Protein AF-A0A7X7T6L0-F1 (afdb_monomer)

Foldseek 3Di:
DVVLVVQLVVLLVPADPLLSQLCCCCPVVVDDLVVSCVVVVHDSVVSVVSPVVSVVSSCVSCVVVCVVPHDDDDD

Nearest PDB structures (foldseek):
  2h27-assembly2_D  TM=9.387E-01  e=8.392E-04  Escherichia coli K-12
  3hug-assembly6_K  TM=9.041E-01  e=1.787E-03  Mycobacterium tuberculosis H37Rv
  3hug-assembly4_M  TM=8.991E-01  e=1.894E-03  Mycobacterium tuberculosis H37Rv
  3hug-assembly6_A  TM=9.149E-01  e=2.390E-03  Mycobacterium tuberculosis H37Rv
  3hug-assembly1_C  TM=8.762E-01  e=2.685E-03  Mycobacterium tuberculosis H37Rv

Structure (mmCIF, N/CA/C/O backbone):
data_AF-A0A7X7T6L0-F1
#
_entry.id   AF-A0A7X7T6L0-F1
#
loop_
_atom_site.group_PDB
_atom_site.id
_atom_site.type_symbol
_atom_site.label_atom_id
_atom_site.label_alt_id
_atom_site.label_comp_id
_atom_site.label_asym_id
_atom_site.label_entity_id
_atom_site.label_seq_id
_atom_site.pdbx_PDB_ins_code
_atom_site.Cartn_x
_atom_site.Cartn_y
_atom_site.Cartn_z
_atom_site.occupancy
_atom_site.B_iso_or_equiv
_atom_site.auth_seq_id
_atom_site.auth_comp_id
_atom_site.auth_asym_id
_atom_site.auth_atom_id
_atom_site.pdbx_PDB_model_num
ATOM 1 N N . SER A 1 1 ? -18.354 -2.516 12.087 1.00 75.25 1 SER A N 1
ATOM 2 C CA . SER A 1 1 ? -18.994 -1.241 12.485 1.00 75.25 1 SER A CA 1
ATOM 3 C C . SER A 1 1 ? -18.886 -0.209 11.358 1.00 75.25 1 SER A C 1
ATOM 5 O O . SER A 1 1 ? -17.984 -0.313 10.528 1.00 75.25 1 SER A O 1
ATOM 7 N N . ALA A 1 2 ? -19.794 0.777 11.283 1.00 87.19 2 ALA A N 1
ATOM 8 C CA . ALA A 1 2 ? -19.730 1.848 10.275 1.00 87.19 2 ALA A CA 1
ATOM 9 C C . ALA A 1 2 ? -18.468 2.726 10.422 1.00 87.19 2 ALA A C 1
ATOM 11 O O . ALA A 1 2 ? -17.839 3.058 9.420 1.00 87.19 2 ALA A O 1
ATOM 12 N N . GLN A 1 3 ? -18.045 2.987 11.665 1.00 89.88 3 GLN A N 1
ATOM 13 C CA . GLN A 1 3 ? -16.848 3.768 11.998 1.00 89.88 3 GLN A CA 1
ATOM 14 C C . GLN A 1 3 ? -15.540 3.146 11.480 1.00 89.88 3 GLN A C 1
ATOM 16 O O . GLN A 1 3 ? -14.671 3.850 10.968 1.00 89.88 3 GLN A O 1
ATOM 21 N N . LEU A 1 4 ? -15.389 1.819 11.583 1.00 90.00 4 LEU A N 1
ATOM 22 C CA . LEU A 1 4 ? -14.212 1.132 11.043 1.00 90.00 4 LEU A CA 1
ATOM 23 C C . LEU A 1 4 ? -14.148 1.284 9.519 1.00 90.00 4 LEU A C 1
ATOM 25 O O . LEU A 1 4 ? -13.090 1.590 8.979 1.00 90.00 4 LEU A O 1
ATOM 29 N N . ARG A 1 5 ? -15.283 1.119 8.827 1.00 90.88 5 ARG A N 1
ATOM 30 C CA . ARG A 1 5 ? -15.350 1.251 7.363 1.00 90.88 5 ARG A CA 1
ATOM 31 C C . ARG A 1 5 ? -15.009 2.666 6.897 1.00 90.88 5 ARG A C 1
ATOM 33 O O . ARG A 1 5 ? -14.230 2.812 5.958 1.00 90.88 5 ARG A O 1
ATOM 40 N N . SER A 1 6 ? -15.556 3.697 7.546 1.00 93.50 6 SER A N 1
ATOM 41 C CA . SER A 1 6 ? -15.245 5.091 7.198 1.00 93.50 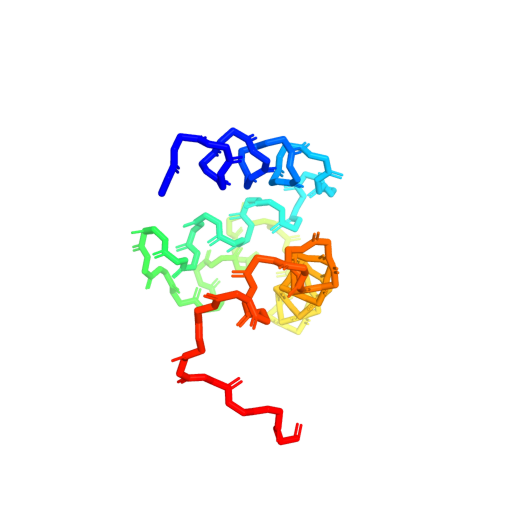6 SER A CA 1
ATOM 42 C C . SER A 1 6 ? -13.769 5.416 7.442 1.00 93.50 6 SER A C 1
ATOM 44 O O . SER A 1 6 ? -13.120 5.982 6.562 1.00 93.50 6 SER A O 1
ATOM 46 N N . THR A 1 7 ? -13.217 4.977 8.579 1.00 93.44 7 THR A N 1
ATOM 47 C CA . THR A 1 7 ? -11.799 5.179 8.908 1.00 93.44 7 THR A CA 1
ATOM 48 C C . THR A 1 7 ? -10.893 4.447 7.922 1.00 93.44 7 THR A C 1
ATOM 50 O O . THR A 1 7 ? -9.978 5.052 7.375 1.00 93.44 7 THR A O 1
ATOM 53 N N . LEU A 1 8 ? -11.178 3.177 7.617 1.00 92.50 8 LEU A N 1
ATOM 54 C CA . LEU A 1 8 ? -10.433 2.397 6.627 1.00 92.50 8 LEU A CA 1
ATOM 55 C C . LEU A 1 8 ? -10.411 3.101 5.266 1.00 92.50 8 LEU A C 1
ATOM 57 O O . LEU A 1 8 ? -9.347 3.241 4.668 1.00 92.50 8 LEU A O 1
ATOM 61 N N . ARG A 1 9 ? -11.565 3.586 4.791 1.00 93.75 9 ARG A N 1
ATOM 62 C CA . ARG A 1 9 ? -11.655 4.284 3.502 1.00 93.75 9 ARG A CA 1
ATOM 63 C C . ARG A 1 9 ? -10.821 5.566 3.485 1.00 93.75 9 ARG A C 1
ATOM 65 O O . ARG A 1 9 ? -10.124 5.816 2.505 1.00 93.75 9 ARG A O 1
ATOM 72 N N . SER A 1 10 ? -10.853 6.339 4.571 1.00 95.62 10 SER A N 1
ATOM 73 C CA . SER A 1 10 ? -10.024 7.540 4.732 1.00 95.62 10 SER A CA 1
ATOM 74 C C . SER A 1 10 ? -8.529 7.209 4.727 1.00 95.62 10 SER A C 1
ATOM 76 O O . SER A 1 10 ? -7.748 7.868 4.046 1.00 95.62 10 SER A O 1
ATOM 78 N N . GLU A 1 11 ? -8.119 6.166 5.449 1.00 95.88 11 GLU A N 1
ATOM 79 C CA . GLU A 1 11 ? -6.709 5.776 5.537 1.00 95.88 11 GLU A CA 1
ATOM 80 C C . GLU A 1 11 ? -6.174 5.216 4.215 1.00 95.88 11 GLU A C 1
ATOM 82 O O . GLU A 1 11 ? -5.050 5.541 3.835 1.00 95.88 11 GLU A O 1
ATOM 87 N N . ILE A 1 12 ? -6.981 4.444 3.475 1.00 95.06 12 ILE A N 1
ATOM 88 C CA . ILE A 1 12 ? -6.644 3.992 2.115 1.00 95.06 12 ILE A CA 1
ATOM 89 C C . ILE A 1 12 ? -6.500 5.192 1.173 1.00 95.06 12 ILE A C 1
ATOM 91 O O . ILE A 1 12 ? -5.560 5.238 0.379 1.00 95.06 12 ILE A O 1
ATOM 95 N N . ALA A 1 13 ? -7.403 6.175 1.257 1.00 95.69 13 ALA A N 1
ATOM 96 C CA . ALA A 1 13 ? -7.337 7.378 0.431 1.00 95.69 13 ALA A CA 1
ATOM 97 C C . ALA A 1 13 ? -6.077 8.217 0.709 1.00 95.69 13 ALA A C 1
ATOM 99 O O . ALA A 1 13 ? -5.543 8.812 -0.222 1.00 95.69 13 ALA A O 1
ATOM 100 N N . ALA A 1 14 ? -5.584 8.209 1.952 1.00 96.38 14 ALA A N 1
ATOM 101 C CA . ALA A 1 14 ? -4.393 8.936 2.390 1.00 96.38 14 ALA A CA 1
ATOM 102 C C . ALA A 1 14 ? -3.056 8.222 2.097 1.00 96.38 14 ALA A C 1
ATOM 104 O O . ALA A 1 14 ? -1.992 8.743 2.449 1.00 96.38 14 ALA A O 1
ATOM 105 N N . LEU A 1 15 ? -3.077 7.023 1.507 1.00 97.25 15 LEU A N 1
ATOM 106 C CA . LEU A 1 15 ? -1.865 6.352 1.037 1.00 97.25 15 LEU A CA 1
ATOM 107 C C . LEU A 1 15 ? -1.286 7.059 -0.191 1.00 97.25 15 LEU A C 1
ATOM 109 O O . LEU A 1 15 ? -2.014 7.655 -0.985 1.00 97.25 15 LEU A O 1
ATOM 113 N N . ALA A 1 16 ? 0.027 6.920 -0.389 1.00 97.25 16 ALA A N 1
ATOM 114 C CA . ALA A 1 16 ? 0.642 7.351 -1.639 1.00 97.25 16 ALA A CA 1
ATOM 115 C C . ALA A 1 16 ? -0.009 6.604 -2.825 1.00 97.25 16 ALA A C 1
ATOM 117 O O . ALA A 1 16 ? -0.300 5.410 -2.680 1.00 97.25 16 ALA A O 1
ATOM 118 N N . PRO A 1 17 ? -0.206 7.248 -3.993 1.00 97.38 17 PRO A N 1
ATOM 119 C CA . PRO A 1 17 ? -0.961 6.670 -5.108 1.00 97.38 17 PRO A CA 1
ATOM 120 C C . PRO A 1 17 ? -0.532 5.246 -5.479 1.00 97.38 17 PRO A C 1
ATOM 122 O O . PRO A 1 17 ? -1.370 4.347 -5.523 1.00 97.38 17 PRO A O 1
ATOM 125 N N . ASN A 1 18 ? 0.776 5.005 -5.611 1.00 97.81 18 ASN A N 1
ATOM 126 C CA . ASN A 1 18 ? 1.299 3.686 -5.984 1.00 97.81 18 ASN A CA 1
ATOM 127 C C . ASN A 1 18 ? 1.142 2.644 -4.865 1.00 97.81 18 ASN A C 1
ATOM 129 O O . ASN A 1 18 ? 0.965 1.466 -5.150 1.00 97.81 18 ASN A O 1
ATOM 133 N N . GLN A 1 19 ? 1.151 3.049 -3.589 1.00 98.31 19 GLN A N 1
ATOM 134 C CA . GLN A 1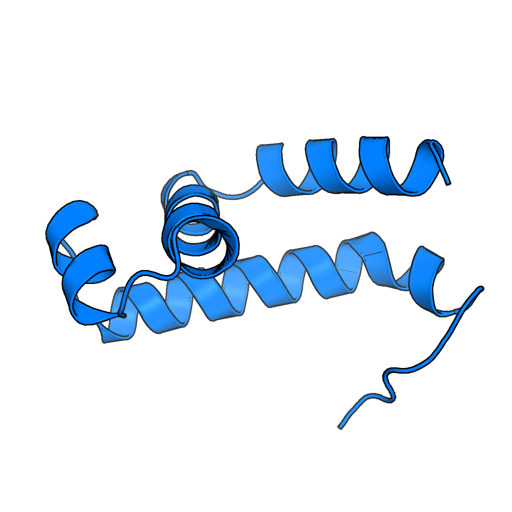 19 ? 0.876 2.131 -2.473 1.00 98.31 19 GLN A CA 1
ATOM 135 C C . GLN A 1 19 ? -0.595 1.713 -2.472 1.00 98.31 19 GLN A C 1
ATOM 137 O O . GLN A 1 19 ? -0.905 0.536 -2.297 1.00 98.31 19 GLN A O 1
ATOM 142 N N . ARG A 1 20 ? -1.498 2.679 -2.688 1.00 98.06 20 ARG A N 1
ATOM 143 C CA . ARG A 1 20 ? -2.938 2.431 -2.790 1.00 98.06 20 ARG A CA 1
ATOM 144 C C . ARG A 1 20 ? -3.246 1.498 -3.954 1.00 98.06 20 ARG A C 1
ATOM 146 O O . ARG A 1 20 ? -3.945 0.509 -3.760 1.00 98.06 20 ARG A O 1
ATOM 153 N N . LEU A 1 21 ? -2.711 1.801 -5.135 1.00 97.94 21 LEU A N 1
ATOM 154 C CA . LEU A 1 21 ? -2.978 1.031 -6.344 1.00 97.94 21 LEU A CA 1
ATOM 155 C C . LEU A 1 21 ? -2.408 -0.390 -6.238 1.00 97.94 21 LEU A C 1
ATOM 157 O O . LEU A 1 21 ? -3.143 -1.344 -6.472 1.00 97.94 21 LEU A O 1
ATOM 161 N N . ALA A 1 22 ? -1.169 -0.548 -5.753 1.00 98.50 22 ALA A N 1
ATOM 162 C CA . ALA A 1 22 ? -0.588 -1.867 -5.492 1.00 98.50 22 ALA A CA 1
ATOM 163 C C . ALA A 1 22 ? -1.448 -2.704 -4.529 1.00 98.50 22 ALA A C 1
ATOM 165 O O . ALA A 1 22 ? -1.649 -3.896 -4.756 1.00 98.50 22 ALA A O 1
ATOM 166 N N . LEU A 1 23 ? -1.986 -2.097 -3.463 1.00 97.81 23 LEU A N 1
ATOM 167 C CA . LEU A 1 23 ? -2.860 -2.803 -2.522 1.00 97.81 23 LEU A CA 1
ATOM 168 C C . LEU A 1 23 ? -4.188 -3.226 -3.143 1.00 97.81 23 LEU A C 1
ATOM 170 O O . LEU A 1 23 ? -4.616 -4.346 -2.884 1.00 97.81 23 LEU A O 1
ATOM 174 N N . LEU A 1 24 ? -4.831 -2.361 -3.932 1.00 97.06 24 LEU A N 1
ATOM 175 C CA . LEU A 1 24 ? -6.097 -2.687 -4.593 1.00 97.06 24 LEU A CA 1
ATOM 176 C C . LEU A 1 24 ? -5.908 -3.830 -5.591 1.00 97.06 24 LEU A C 1
ATOM 178 O O . LEU A 1 24 ? -6.586 -4.846 -5.477 1.00 97.06 24 LEU A O 1
ATOM 182 N N . LEU A 1 25 ? -4.912 -3.722 -6.474 1.00 98.38 25 LEU A N 1
ATOM 183 C CA . LEU A 1 25 ? -4.594 -4.782 -7.432 1.00 98.38 25 LEU A CA 1
ATOM 184 C C . LEU A 1 25 ? -4.264 -6.101 -6.721 1.00 98.38 25 LEU A C 1
ATOM 186 O O . LEU A 1 25 ? -4.709 -7.166 -7.137 1.00 98.38 25 LEU A O 1
ATOM 190 N N . LYS A 1 26 ? -3.528 -6.052 -5.600 1.00 98.25 26 LYS A N 1
ATOM 191 C CA . LYS A 1 26 ? -3.163 -7.279 -4.887 1.00 98.25 26 LYS A CA 1
ATOM 192 C C . LYS A 1 26 ? -4.318 -7.914 -4.113 1.00 98.25 26 LYS A C 1
ATOM 194 O O . LYS A 1 26 ? -4.429 -9.136 -4.093 1.00 98.25 26 LYS A O 1
ATOM 199 N N . LEU A 1 27 ? -5.077 -7.114 -3.368 1.00 95.62 27 LEU A N 1
ATOM 200 C CA . LEU A 1 27 ? -6.034 -7.608 -2.370 1.00 95.62 27 LEU A CA 1
ATOM 201 C C . LEU A 1 27 ? -7.458 -7.725 -2.906 1.00 95.62 27 LEU A C 1
ATOM 203 O O . LEU A 1 27 ? -8.213 -8.543 -2.392 1.00 95.62 27 LEU A O 1
ATOM 207 N N . VAL A 1 28 ? -7.822 -6.894 -3.883 1.00 95.50 28 VAL A 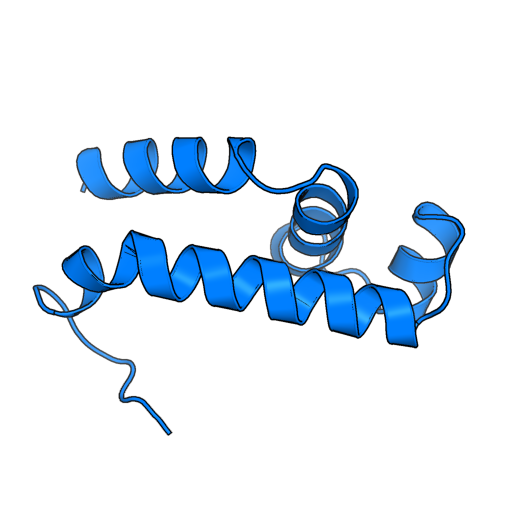N 1
ATOM 208 C CA . VAL A 1 28 ? -9.159 -6.880 -4.486 1.00 95.50 28 VAL A CA 1
ATOM 209 C C . VAL A 1 28 ? -9.142 -7.673 -5.784 1.00 95.50 28 VAL A C 1
ATOM 211 O O . VAL A 1 28 ? -9.918 -8.608 -5.925 1.00 95.50 28 VAL A O 1
ATOM 214 N N . GLU A 1 29 ? -8.201 -7.363 -6.679 1.00 97.44 29 GLU A N 1
ATOM 215 C CA . GLU A 1 29 ? -8.121 -8.014 -7.996 1.00 97.44 29 GLU A CA 1
ATOM 216 C C . GLU A 1 29 ? -7.311 -9.322 -7.979 1.00 97.44 29 GLU A C 1
ATOM 218 O O . GLU A 1 29 ? -7.338 -10.094 -8.932 1.00 97.44 29 GLU A O 1
ATOM 223 N N . GLY A 1 30 ? -6.568 -9.595 -6.902 1.00 97.94 30 GLY A N 1
ATOM 224 C CA . GLY A 1 30 ? -5.819 -10.844 -6.732 1.00 97.94 30 GLY A CA 1
ATOM 225 C C . GLY A 1 30 ? -4.545 -10.969 -7.575 1.00 97.94 30 GLY A C 1
ATOM 226 O O . GLY A 1 30 ? -3.953 -12.049 -7.610 1.00 97.94 30 GLY A 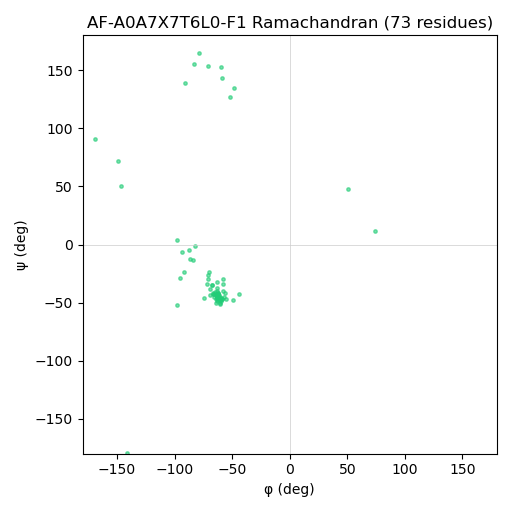O 1
ATOM 227 N N . TRP A 1 31 ? -4.081 -9.887 -8.205 1.00 98.62 31 TRP A N 1
ATOM 228 C CA . TRP A 1 31 ? -2.949 -9.916 -9.135 1.00 98.62 31 TRP A CA 1
ATOM 229 C C . TRP A 1 31 ? -1.649 -10.418 -8.490 1.00 98.62 31 TRP A C 1
ATOM 231 O O . TRP A 1 31 ? -1.397 -10.296 -7.277 1.00 98.62 31 TRP A O 1
ATOM 241 N N . ARG A 1 32 ? -0.783 -10.992 -9.322 1.00 98.31 32 ARG A N 1
ATOM 242 C CA . ARG A 1 32 ? 0.580 -11.383 -8.953 1.00 98.31 32 ARG A CA 1
ATOM 243 C C . ARG A 1 32 ? 1.520 -10.169 -8.944 1.00 98.31 32 ARG A C 1
ATOM 245 O O . ARG A 1 32 ? 1.187 -9.088 -9.419 1.00 98.31 32 ARG A O 1
ATOM 252 N N . TYR A 1 33 ? 2.695 -10.316 -8.329 1.00 97.75 33 TYR A N 1
ATOM 253 C CA . TYR A 1 33 ? 3.623 -9.189 -8.134 1.00 97.75 33 TYR A CA 1
ATOM 254 C C . TYR A 1 33 ? 4.211 -8.680 -9.454 1.00 97.75 33 TYR A C 1
ATOM 256 O O . TYR A 1 33 ? 4.419 -7.481 -9.591 1.00 97.75 33 TYR A O 1
ATOM 264 N N . ASP A 1 34 ? 4.456 -9.576 -10.407 1.00 98.31 34 ASP A N 1
ATOM 265 C CA . ASP A 1 34 ? 4.908 -9.284 -11.769 1.00 98.31 34 ASP A CA 1
ATOM 266 C C . ASP A 1 34 ? 3.849 -8.521 -12.581 1.00 98.31 34 ASP A C 1
ATOM 268 O O . ASP A 1 34 ? 4.178 -7.533 -13.231 1.00 98.31 34 ASP A O 1
ATOM 272 N N . GLU A 1 35 ? 2.574 -8.904 -12.476 1.00 98.62 35 GLU A N 1
ATOM 2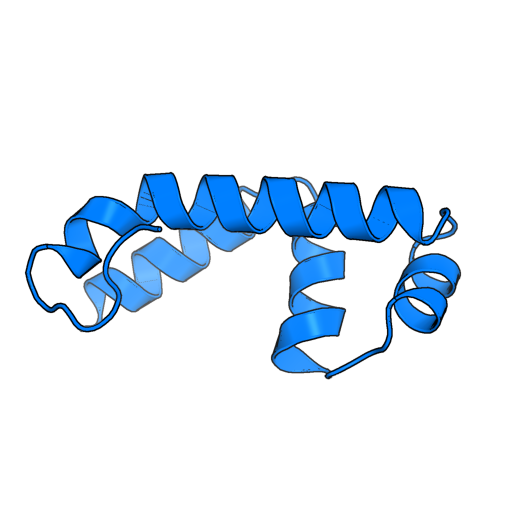73 C CA . GLU A 1 35 ? 1.452 -8.202 -13.127 1.00 98.62 35 GLU A CA 1
ATOM 274 C C . GLU A 1 35 ? 1.288 -6.776 -12.583 1.00 98.62 35 GLU A C 1
ATOM 276 O O . GLU A 1 35 ? 1.124 -5.817 -13.338 1.00 98.62 35 GLU A O 1
ATOM 281 N N . ILE A 1 36 ? 1.402 -6.614 -11.261 1.00 98.62 36 ILE A N 1
ATOM 282 C CA . ILE A 1 36 ? 1.370 -5.296 -10.614 1.00 98.62 36 ILE A CA 1
ATOM 283 C C . ILE A 1 36 ? 2.600 -4.471 -11.008 1.00 98.62 36 ILE A C 1
ATOM 285 O O . ILE A 1 36 ? 2.480 -3.274 -11.256 1.00 98.62 36 ILE A O 1
ATOM 289 N N . ALA A 1 37 ? 3.780 -5.090 -11.062 1.00 98.56 37 ALA A N 1
ATOM 290 C CA . ALA A 1 37 ? 5.022 -4.421 -11.434 1.00 98.56 37 ALA A CA 1
ATOM 291 C C . ALA A 1 37 ? 4.939 -3.856 -12.857 1.00 98.56 37 ALA A C 1
ATOM 293 O O . ALA A 1 37 ? 5.266 -2.689 -13.060 1.00 98.56 37 ALA A O 1
ATOM 294 N N . ALA A 1 38 ? 4.417 -4.648 -13.798 1.00 98.44 38 ALA A N 1
ATOM 295 C CA . ALA A 1 38 ? 4.168 -4.216 -15.167 1.00 98.44 38 ALA A CA 1
ATOM 296 C C . ALA A 1 38 ? 3.167 -3.050 -15.232 1.00 98.44 38 ALA A C 1
ATOM 298 O O . ALA A 1 38 ? 3.453 -2.040 -15.865 1.00 98.44 38 ALA A O 1
ATOM 299 N N . ALA A 1 39 ? 2.030 -3.141 -14.535 1.00 98.12 39 ALA A N 1
ATOM 300 C CA . ALA A 1 39 ? 1.006 -2.093 -14.568 1.00 98.12 39 ALA A CA 1
ATOM 301 C C . ALA A 1 39 ? 1.400 -0.788 -13.859 1.00 98.12 39 ALA A C 1
ATOM 303 O O . ALA A 1 39 ? 0.842 0.263 -14.158 1.00 98.12 39 ALA A O 1
ATOM 304 N N . LEU A 1 40 ? 2.331 -0.851 -12.905 1.00 97.94 40 LEU A N 1
ATOM 305 C CA . LEU A 1 40 ? 2.875 0.320 -12.213 1.00 97.94 40 LEU A CA 1
ATOM 306 C C . LEU A 1 40 ? 4.210 0.796 -12.799 1.00 97.94 40 LEU A C 1
ATOM 308 O O . LEU A 1 40 ? 4.823 1.690 -12.215 1.00 97.94 40 LEU A O 1
ATOM 312 N N . GLU A 1 41 ? 4.674 0.172 -13.886 1.00 98.19 41 GLU A N 1
ATOM 313 C CA . GLU A 1 41 ? 5.943 0.474 -14.556 1.00 98.19 41 GLU A CA 1
ATOM 314 C C . GLU A 1 41 ? 7.131 0.512 -13.572 1.00 98.19 41 GLU A C 1
ATOM 316 O O . GLU A 1 41 ? 7.935 1.444 -13.531 1.00 98.19 41 GLU A O 1
ATOM 321 N N . CYS A 1 42 ? 7.228 -0.510 -12.716 1.00 98.06 42 CYS A N 1
ATOM 322 C CA . CYS A 1 42 ? 8.269 -0.623 -11.693 1.00 98.06 42 CYS A CA 1
ATOM 323 C C . CYS A 1 42 ? 8.766 -2.068 -11.532 1.00 98.06 42 CYS A C 1
ATOM 325 O O . CYS A 1 42 ? 8.323 -2.978 -12.224 1.00 98.06 42 CYS A O 1
ATOM 327 N N . SER A 1 43 ? 9.714 -2.304 -10.620 1.00 98.31 43 SER A N 1
ATOM 328 C CA . SER A 1 43 ? 10.206 -3.656 -10.333 1.00 98.31 43 SER A CA 1
ATOM 329 C C . SER A 1 43 ? 9.308 -4.408 -9.342 1.00 98.31 43 SER A C 1
ATOM 331 O O . SER A 1 43 ? 8.665 -3.809 -8.479 1.00 98.31 43 SER A O 1
ATOM 333 N N . ALA A 1 44 ? 9.333 -5.744 -9.375 1.00 97.38 44 ALA A N 1
ATOM 334 C CA . ALA A 1 44 ? 8.626 -6.571 -8.389 1.00 97.38 44 ALA A CA 1
ATOM 335 C C . ALA A 1 44 ? 9.067 -6.282 -6.934 1.00 97.38 44 ALA A C 1
ATOM 337 O O . ALA A 1 44 ? 8.245 -6.287 -6.018 1.00 97.38 44 ALA A O 1
ATOM 338 N N . SER A 1 45 ? 10.344 -5.945 -6.717 1.00 97.94 45 SER A N 1
ATOM 339 C CA . SER A 1 45 ? 10.854 -5.512 -5.403 1.00 97.94 45 SER A CA 1
ATOM 340 C C . SER A 1 45 ? 10.280 -4.151 -4.969 1.00 97.94 45 SER A C 1
ATOM 342 O O . SER A 1 45 ? 9.972 -3.933 -3.790 1.00 97.94 45 SER A O 1
ATOM 344 N N . ALA A 1 46 ? 10.050 -3.235 -5.919 1.00 98.31 46 ALA A N 1
ATOM 345 C CA . ALA A 1 46 ? 9.345 -1.988 -5.640 1.00 98.31 46 ALA A CA 1
ATOM 346 C C . ALA A 1 46 ? 7.886 -2.256 -5.235 1.00 98.31 46 ALA A C 1
ATOM 348 O O . ALA A 1 46 ? 7.416 -1.660 -4.264 1.00 98.31 46 ALA A O 1
ATOM 349 N N . VAL A 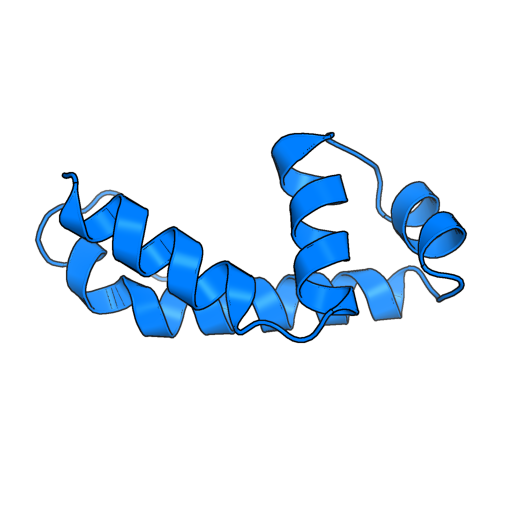1 47 ? 7.198 -3.195 -5.899 1.00 98.56 47 VAL A N 1
ATOM 350 C CA . VAL A 1 47 ? 5.839 -3.631 -5.524 1.00 98.56 47 VAL A CA 1
ATOM 351 C C . VAL A 1 47 ? 5.801 -4.172 -4.099 1.00 98.56 47 VAL A C 1
ATOM 353 O O . VAL A 1 47 ? 4.958 -3.748 -3.307 1.00 98.56 47 VAL A O 1
ATOM 356 N N . GLU A 1 48 ? 6.736 -5.045 -3.725 1.00 98.06 48 GLU A N 1
ATOM 357 C CA . GLU A 1 48 ? 6.833 -5.554 -2.354 1.00 98.06 48 GLU A CA 1
ATOM 358 C C . GLU A 1 48 ? 6.989 -4.413 -1.338 1.00 98.06 48 GLU A C 1
ATOM 360 O O . GLU A 1 48 ? 6.273 -4.349 -0.334 1.00 98.06 48 GLU A O 1
ATOM 365 N N . SER A 1 49 ? 7.863 -3.453 -1.642 1.00 98.50 49 SER A N 1
ATOM 366 C CA . SER A 1 49 ? 8.087 -2.277 -0.805 1.00 98.50 49 SER A CA 1
ATOM 367 C C . SER A 1 49 ? 6.839 -1.387 -0.690 1.00 98.50 49 SER A C 1
ATOM 369 O O . SER A 1 49 ? 6.534 -0.874 0.391 1.00 98.50 49 SER A O 1
ATOM 371 N N . LEU A 1 50 ? 6.093 -1.199 -1.784 1.00 98.38 50 LEU A N 1
ATOM 372 C CA . LEU A 1 50 ? 4.825 -0.463 -1.804 1.00 98.38 50 LEU A CA 1
ATOM 373 C C . LEU A 1 50 ? 3.769 -1.155 -0.933 1.00 98.38 50 LEU A C 1
ATOM 375 O O . LEU A 1 50 ? 3.161 -0.505 -0.078 1.00 98.38 50 LEU A O 1
ATOM 379 N N . LEU A 1 51 ? 3.599 -2.469 -1.100 1.00 98.31 51 LEU A N 1
ATOM 380 C CA . LEU A 1 51 ? 2.658 -3.284 -0.331 1.00 98.31 51 LEU A CA 1
ATOM 381 C C . LEU A 1 51 ? 3.009 -3.296 1.159 1.00 98.31 51 LEU A C 1
ATOM 383 O O . LEU A 1 51 ? 2.132 -3.095 2.001 1.00 98.31 51 LEU A O 1
ATOM 387 N N . SER A 1 52 ? 4.283 -3.503 1.494 1.00 97.81 52 SER A N 1
ATOM 388 C CA . SER A 1 52 ? 4.767 -3.539 2.876 1.00 97.81 52 SER A CA 1
ATOM 389 C C . SER A 1 52 ? 4.501 -2.213 3.592 1.00 97.81 52 SER A C 1
ATOM 391 O O . SER A 1 52 ? 3.857 -2.194 4.648 1.00 97.81 52 SER A O 1
ATOM 393 N N . ARG A 1 53 ? 4.897 -1.087 2.981 1.00 97.56 53 ARG A N 1
ATOM 394 C CA . ARG A 1 53 ? 4.679 0.254 3.547 1.00 97.56 53 ARG A CA 1
ATOM 395 C C . ARG A 1 53 ? 3.196 0.590 3.683 1.00 97.56 53 ARG A C 1
ATOM 397 O O . ARG A 1 53 ? 2.778 1.044 4.749 1.00 97.56 53 ARG A O 1
ATOM 404 N N . GLY A 1 54 ? 2.393 0.307 2.655 1.00 96.44 54 GLY A N 1
ATOM 405 C CA . GLY A 1 54 ? 0.948 0.529 2.689 1.00 96.44 54 GLY A CA 1
ATOM 406 C C . GLY A 1 54 ? 0.264 -0.268 3.806 1.00 96.44 54 GLY A C 1
ATOM 407 O O . GLY A 1 54 ? -0.461 0.302 4.623 1.00 96.44 54 GLY A O 1
ATOM 408 N N . ARG A 1 55 ? 0.560 -1.572 3.921 1.00 95.75 55 ARG A N 1
ATOM 409 C CA . ARG A 1 55 ? 0.028 -2.430 4.997 1.00 95.75 55 ARG A CA 1
ATOM 410 C C . ARG A 1 55 ? 0.477 -1.965 6.377 1.00 95.75 55 ARG A C 1
ATOM 412 O O . ARG A 1 55 ? -0.338 -1.948 7.294 1.00 95.75 55 ARG A O 1
ATOM 419 N N . SER A 1 56 ? 1.747 -1.593 6.539 1.00 95.25 56 SER A N 1
ATOM 420 C CA . SER A 1 56 ? 2.278 -1.120 7.823 1.00 95.25 56 SER A CA 1
ATOM 421 C C . SER A 1 56 ? 1.537 0.124 8.310 1.00 95.25 56 SER A C 1
ATOM 423 O O . SER A 1 56 ? 1.056 0.154 9.444 1.00 95.25 56 SER A O 1
ATOM 425 N N . ARG A 1 57 ? 1.328 1.100 7.419 1.00 94.38 57 ARG A N 1
ATOM 426 C CA . ARG A 1 57 ? 0.563 2.311 7.727 1.00 94.38 57 ARG A CA 1
ATOM 427 C C . ARG A 1 57 ? -0.882 2.003 8.117 1.00 94.38 57 ARG A C 1
ATOM 429 O O . ARG A 1 57 ? -1.349 2.504 9.138 1.00 94.38 57 ARG A O 1
ATOM 436 N N . LEU A 1 58 ? -1.575 1.159 7.348 1.00 94.06 58 LEU A N 1
ATOM 437 C CA . LEU A 1 58 ? -2.952 0.764 7.665 1.00 94.06 58 LEU A CA 1
ATOM 438 C C . LEU A 1 58 ? -3.032 0.036 9.013 1.00 94.06 58 LEU A C 1
ATOM 440 O O . LEU A 1 58 ? -3.891 0.362 9.828 1.00 94.06 58 LEU A O 1
ATOM 444 N N . ARG A 1 59 ? -2.107 -0.891 9.294 1.00 92.12 59 ARG A N 1
ATOM 445 C CA . ARG A 1 59 ? -2.039 -1.586 10.590 1.00 92.12 59 ARG A CA 1
ATOM 446 C C . ARG A 1 59 ? -1.866 -0.612 11.749 1.00 92.12 59 ARG A C 1
ATOM 448 O O . ARG A 1 59 ? -2.595 -0.719 12.726 1.00 92.12 59 ARG A O 1
ATOM 455 N N . GLN A 1 60 ? -0.944 0.344 11.641 1.00 92.00 60 GLN A N 1
ATOM 456 C CA . GLN A 1 60 ? -0.713 1.341 12.691 1.00 92.00 60 GLN A CA 1
ATOM 457 C C . GLN A 1 60 ? -1.951 2.212 12.934 1.00 92.00 60 GLN A C 1
ATOM 459 O O . GLN A 1 60 ? -2.354 2.414 14.077 1.00 92.00 60 GLN A O 1
ATOM 464 N N . ARG A 1 61 ? -2.588 2.696 11.864 1.00 91.56 61 ARG A N 1
ATOM 465 C CA . ARG A 1 61 ? -3.739 3.609 11.950 1.00 91.56 61 ARG A CA 1
ATOM 466 C C . ARG A 1 61 ? -5.008 2.930 12.444 1.00 91.56 61 ARG A C 1
ATOM 468 O O . ARG A 1 61 ? -5.805 3.539 13.156 1.00 91.56 61 ARG A O 1
ATOM 475 N N . LEU A 1 62 ? -5.178 1.662 12.091 1.00 91.06 62 LEU A N 1
ATOM 476 C CA . LEU A 1 62 ? -6.350 0.883 12.461 1.00 91.06 62 LEU A CA 1
ATOM 477 C C . LEU A 1 62 ? -6.146 0.077 13.742 1.00 91.06 62 LEU A C 1
ATOM 479 O O . LEU A 1 62 ? -7.124 -0.476 14.229 1.00 91.06 62 LEU A O 1
ATOM 483 N N . ALA A 1 63 ? -4.933 0.043 14.313 1.00 89.62 63 ALA A N 1
ATOM 484 C CA . ALA A 1 63 ? -4.570 -0.727 15.510 1.00 89.62 63 ALA A CA 1
ATOM 485 C C . ALA A 1 63 ? -5.616 -0.629 16.631 1.00 89.62 63 ALA A C 1
ATOM 487 O O . ALA A 1 63 ? -5.997 -1.646 17.202 1.00 89.62 63 ALA A O 1
ATOM 488 N N . LYS A 1 64 ? -6.139 0.579 16.879 1.00 86.38 64 LYS A N 1
ATOM 489 C CA . LYS A 1 64 ? -7.160 0.851 17.902 1.00 86.38 64 LYS A CA 1
ATOM 490 C C . LYS A 1 64 ? -8.454 0.041 17.744 1.00 86.38 64 LYS A C 1
ATOM 492 O O . LYS A 1 64 ? -9.078 -0.274 18.743 1.00 86.38 64 LYS A O 1
ATOM 497 N N . PHE A 1 65 ? -8.827 -0.335 16.520 1.00 84.62 65 PHE A N 1
ATOM 498 C CA . PHE A 1 65 ? -10.031 -1.128 16.250 1.00 84.62 65 PHE A CA 1
ATOM 499 C C . PHE A 1 65 ? -9.818 -2.639 16.421 1.00 84.62 65 PHE A C 1
ATOM 501 O O . PHE A 1 65 ? -10.792 -3.382 16.452 1.00 84.62 65 PHE A O 1
ATOM 508 N N . TRP A 1 66 ? -8.568 -3.101 16.519 1.00 76.50 66 TRP A N 1
ATOM 509 C CA . TRP A 1 66 ? -8.232 -4.520 16.702 1.00 76.50 66 TRP A CA 1
ATOM 510 C C . TRP A 1 66 ? -8.107 -4.902 18.180 1.00 76.50 66 TRP A C 1
ATOM 512 O O . TRP A 1 66 ? -8.289 -6.063 18.536 1.00 76.50 66 TRP A O 1
ATOM 522 N N . THR A 1 67 ? -7.835 -3.934 19.059 1.00 62.75 67 THR A N 1
ATOM 523 C CA . THR A 1 67 ? -7.807 -4.146 20.515 1.00 62.75 67 THR A CA 1
ATOM 524 C C . THR A 1 67 ? -9.204 -4.362 21.104 1.00 62.75 67 THR A C 1
ATOM 526 O O . THR A 1 67 ? -9.334 -5.043 22.112 1.00 62.75 67 THR A O 1
ATOM 529 N N . GLU A 1 68 ? -10.247 -3.834 20.456 1.00 55.44 68 GLU A N 1
ATOM 530 C CA . GLU A 1 68 ? -11.656 -4.013 20.847 1.00 55.44 68 GLU A CA 1
ATOM 531 C C . GLU A 1 68 ? -12.296 -5.286 20.243 1.00 55.44 68 GLU A C 1
ATOM 533 O O . GLU A 1 68 ? -13.423 -5.635 20.580 1.00 55.44 68 GLU A O 1
ATOM 538 N N . GLY A 1 69 ? -11.582 -6.016 19.376 1.00 53.69 69 GLY A N 1
ATOM 539 C CA . GLY A 1 69 ? -12.066 -7.242 18.732 1.00 53.69 69 GLY A CA 1
ATOM 540 C C . GLY A 1 69 ? -10.937 -7.987 18.016 1.00 53.69 69 GLY A C 1
ATOM 541 O O . GLY A 1 69 ? -10.642 -7.720 16.854 1.00 53.69 69 GLY A O 1
ATOM 542 N N . ASN A 1 70 ? -10.269 -8.904 18.715 1.00 57.38 70 ASN A N 1
ATOM 543 C CA . ASN A 1 70 ? -9.070 -9.602 18.235 1.00 57.38 70 ASN A CA 1
ATOM 544 C C . ASN A 1 70 ? -9.408 -10.918 17.503 1.00 57.38 70 ASN A C 1
ATOM 546 O O . ASN A 1 70 ? -10.222 -11.687 18.014 1.00 57.38 70 ASN A O 1
ATOM 550 N N . PRO A 1 71 ? -8.722 -11.241 16.384 1.00 51.41 71 PRO A N 1
ATOM 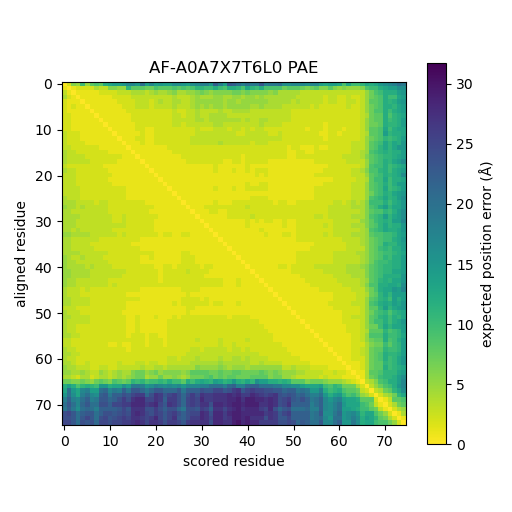551 C CA . PRO A 1 71 ? -8.050 -12.549 16.333 1.00 51.41 71 PRO A CA 1
ATOM 552 C C . PRO A 1 71 ? -6.730 -12.551 15.526 1.00 51.41 71 PRO A C 1
ATOM 554 O O . PRO A 1 71 ? -6.530 -13.393 14.657 1.00 51.41 71 PRO A O 1
ATOM 557 N N . GLY A 1 72 ? -5.801 -11.628 15.771 1.00 50.78 72 GLY A N 1
ATOM 558 C CA . GLY A 1 72 ? -4.549 -11.578 15.005 1.00 50.78 72 GLY A CA 1
ATOM 559 C C . GLY A 1 72 ? -3.376 -11.053 15.810 1.00 50.78 72 GLY A C 1
ATOM 560 O O . GLY A 1 72 ? -2.929 -9.929 15.590 1.00 50.78 72 GLY A O 1
ATOM 561 N N . LYS A 1 73 ? -2.889 -11.866 16.756 1.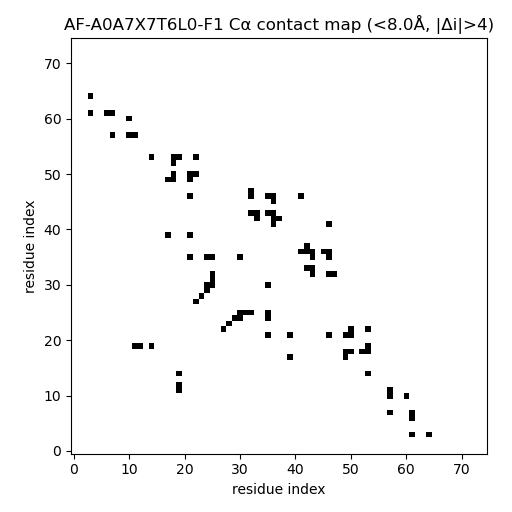00 42.94 73 LYS A N 1
ATOM 562 C CA . LYS A 1 73 ? -1.658 -11.606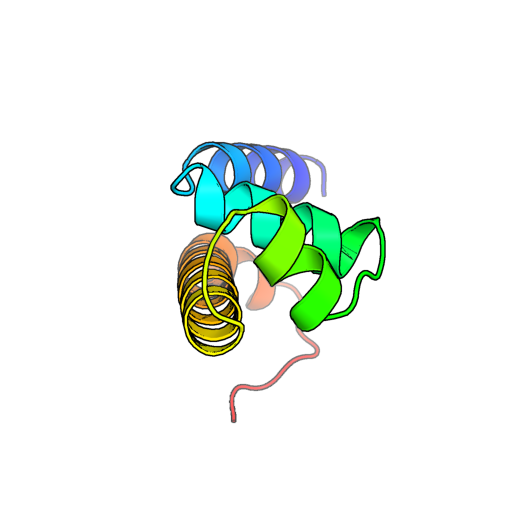 17.514 1.00 42.94 73 LYS A CA 1
ATOM 563 C C . LYS A 1 73 ? -0.505 -11.231 16.575 1.00 42.94 73 LYS A C 1
ATOM 565 O O . LYS A 1 73 ? -0.256 -11.890 15.571 1.00 42.94 73 LYS A O 1
ATOM 570 N N . ARG A 1 74 ? 0.202 -10.179 16.990 1.00 47.97 74 ARG A N 1
ATOM 571 C CA . ARG A 1 74 ? 1.529 -9.765 16.530 1.00 47.97 74 ARG A CA 1
ATOM 572 C C . ARG A 1 74 ? 2.497 -10.955 16.606 1.00 47.97 74 ARG A C 1
ATOM 574 O O . ARG A 1 74 ? 2.593 -11.568 17.669 1.00 47.97 74 ARG A O 1
ATOM 581 N N . GLY A 1 75 ? 3.164 -11.244 15.493 1.00 38.97 75 GLY A N 1
ATOM 582 C CA . GLY A 1 75 ? 4.459 -11.922 15.451 1.00 38.97 75 GLY A CA 1
ATOM 583 C C . GLY A 1 75 ? 5.544 -10.878 15.261 1.00 38.97 75 GLY A C 1
ATOM 584 O O . GLY A 1 75 ? 5.250 -9.885 14.551 1.00 38.97 75 GLY A O 1
#

Mean predicted aligned error: 5.38 Å

Secondary structure (DSSP, 8-state):
-HHHHHHHHHHHHTS-HHHHHHHHHHHTS---HHHHHHHTTS-HHHHHHHHHHHHHHHHHHHHHHHTTS------

Radius of gyration: 13.49 Å; Cα contacts (8 Å, |Δi|>4): 50; chains: 1; bounding box: 31×22×36 Å

Solvent-accessible surface area (backbone atoms only — not comparable to full-atom values): 4374 Å² total; per-residue (Å²): 111,72,67,58,54,55,50,50,53,52,55,52,68,70,41,58,70,66,23,38,49,48,42,44,41,43,73,73,70,59,50,52,55,63,59,49,8,62,78,66,75,51,49,48,69,55,43,52,53,29,40,52,53,42,51,51,52,51,49,65,74,47,43,75,65,40,76,82,57,72,94,74,82,85,128

Sequence (75 aa):
SAQLRSTLRSEIAALAPNQRLALLLKLVEGWRYDEIAAALECSASAVESLLSRGRSRLRQRLAKFWTEGNPGKRG

pLDDT: mean 89.94, std 15.15, range [38.97, 98.62]